Protein AF-A0A9W5PLD6-F1 (afdb_monomer_lite)

Radius of gyration: 13.77 Å; chains: 1; bounding box: 28×24×43 Å

Structure (mmCIF, N/CA/C/O backbone):
data_AF-A0A9W5PLD6-F1
#
_entry.id   AF-A0A9W5PLD6-F1
#
loop_
_atom_site.group_PDB
_atom_site.id
_atom_site.type_symbol
_atom_site.label_atom_id
_atom_site.label_alt_id
_atom_site.label_comp_id
_atom_site.label_asym_id
_atom_site.label_entity_id
_atom_site.label_seq_id
_atom_site.pdbx_PDB_ins_code
_atom_site.Cartn_x
_atom_site.Cartn_y
_atom_site.Cartn_z
_atom_site.occupancy
_atom_site.B_iso_or_equiv
_atom_site.auth_seq_id
_atom_site.auth_comp_id
_atom_site.auth_asym_id
_atom_site.auth_atom_id
_atom_site.pdbx_PDB_model_num
ATOM 1 N N . MET A 1 1 ? -10.903 10.991 12.248 1.00 63.22 1 MET A N 1
ATOM 2 C CA . MET A 1 1 ? -10.584 10.188 11.044 1.00 63.22 1 MET A CA 1
ATOM 3 C C . MET A 1 1 ? -9.296 9.447 11.324 1.00 63.22 1 MET A C 1
ATOM 5 O O . MET A 1 1 ? -8.349 10.099 11.749 1.00 63.22 1 MET A O 1
ATOM 9 N N . THR A 1 2 ? -9.261 8.132 11.116 1.00 86.00 2 THR A N 1
ATOM 10 C CA . THR A 1 2 ? -8.064 7.324 11.387 1.00 86.00 2 THR A CA 1
ATOM 11 C C . THR A 1 2 ? -7.229 7.161 10.116 1.00 86.00 2 THR A C 1
ATOM 13 O O . THR A 1 2 ? -7.747 7.250 8.996 1.00 86.00 2 THR A O 1
ATOM 16 N N . THR A 1 3 ? -5.923 6.956 10.284 1.00 88.25 3 THR A N 1
ATOM 17 C CA . THR A 1 3 ? -4.974 6.744 9.186 1.00 88.25 3 THR A CA 1
ATOM 18 C C . THR A 1 3 ? -4.125 5.510 9.436 1.00 88.25 3 THR A C 1
ATOM 20 O O . THR A 1 3 ? -3.736 5.270 10.575 1.00 88.25 3 THR A O 1
ATOM 23 N N . ALA A 1 4 ? -3.779 4.787 8.375 1.00 90.56 4 ALA A N 1
ATOM 24 C CA . ALA A 1 4 ? -2.803 3.706 8.415 1.00 90.56 4 ALA A CA 1
ATOM 25 C C . ALA A 1 4 ? -1.623 4.059 7.506 1.00 90.56 4 ALA A C 1
ATOM 27 O O . ALA A 1 4 ? -1.810 4.436 6.349 1.00 90.56 4 ALA A O 1
ATOM 28 N N . ASN A 1 5 ? -0.408 3.934 8.034 1.00 92.31 5 ASN A N 1
ATOM 29 C CA . ASN A 1 5 ? 0.815 4.068 7.253 1.00 92.31 5 ASN A CA 1
ATOM 30 C C . ASN A 1 5 ? 1.359 2.664 7.032 1.00 92.31 5 ASN A C 1
ATOM 32 O O . ASN A 1 5 ? 1.696 1.979 7.995 1.00 92.31 5 ASN A O 1
ATOM 36 N N . ILE A 1 6 ? 1.417 2.241 5.775 1.00 93.00 6 ILE A N 1
ATOM 37 C CA . ILE A 1 6 ? 1.946 0.935 5.399 1.00 93.00 6 ILE A CA 1
ATOM 38 C C . ILE A 1 6 ? 3.225 1.114 4.591 1.00 93.00 6 ILE A C 1
ATOM 40 O O . ILE A 1 6 ? 3.347 2.024 3.766 1.00 93.00 6 ILE A O 1
ATOM 44 N N . SER A 1 7 ? 4.179 0.229 4.835 1.00 93.00 7 SER A N 1
ATOM 45 C CA . SER A 1 7 ? 5.422 0.113 4.087 1.00 93.00 7 SER A CA 1
ATOM 46 C C . SER A 1 7 ? 5.670 -1.354 3.766 1.00 93.00 7 SER A C 1
ATOM 48 O O . SER A 1 7 ? 5.230 -2.249 4.488 1.00 93.00 7 SER A O 1
ATOM 50 N N . TRP A 1 8 ? 6.337 -1.604 2.647 1.00 91.38 8 TRP A N 1
ATOM 51 C CA . TRP A 1 8 ? 6.662 -2.952 2.193 1.00 91.38 8 TRP A CA 1
ATOM 52 C C . TRP A 1 8 ? 8.047 -2.980 1.561 1.00 91.38 8 TRP A C 1
ATOM 54 O O . TRP A 1 8 ? 8.614 -1.947 1.201 1.00 91.38 8 TRP A O 1
ATOM 64 N N . SER A 1 9 ? 8.602 -4.179 1.409 1.00 87.31 9 SER A N 1
ATOM 65 C CA . SER A 1 9 ? 9.859 -4.358 0.693 1.00 87.31 9 SER A CA 1
ATOM 66 C C . SER A 1 9 ? 9.635 -4.131 -0.808 1.00 87.31 9 SER A C 1
ATOM 68 O O . SER A 1 9 ? 8.787 -4.806 -1.401 1.00 87.31 9 SER A O 1
ATOM 70 N N . PRO A 1 10 ? 10.357 -3.192 -1.448 1.00 79.94 10 PRO A N 1
ATOM 71 C CA . PRO A 1 10 ? 10.255 -2.995 -2.885 1.00 79.94 10 PRO A CA 1
ATOM 72 C C . PRO A 1 10 ? 10.734 -4.247 -3.620 1.00 79.94 10 PRO A C 1
ATOM 74 O O . PRO A 1 10 ? 11.726 -4.868 -3.241 1.00 79.94 10 PRO A O 1
ATOM 77 N N . VAL A 1 11 ? 10.046 -4.593 -4.702 1.00 81.19 11 VAL A N 1
ATOM 78 C CA . VAL A 1 11 ? 10.482 -5.661 -5.605 1.00 81.19 11 VAL A CA 1
ATOM 79 C C . VAL A 1 11 ? 11.437 -5.093 -6.650 1.00 81.19 11 VAL A C 1
ATOM 81 O O . VAL A 1 11 ? 11.252 -3.976 -7.138 1.00 81.19 11 VAL A O 1
ATOM 84 N N . VAL A 1 12 ? 12.467 -5.861 -6.999 1.00 74.56 12 VAL A N 1
ATOM 85 C CA . VAL A 1 12 ? 13.419 -5.475 -8.044 1.00 74.56 12 VAL A CA 1
ATOM 86 C C . VAL A 1 12 ? 12.818 -5.843 -9.394 1.00 74.56 12 VAL A C 1
ATOM 88 O O . VAL A 1 12 ? 12.578 -7.014 -9.674 1.00 74.56 12 VAL A O 1
ATOM 91 N N . TYR A 1 13 ? 12.570 -4.835 -10.222 1.00 76.81 13 TYR A N 1
ATOM 92 C CA . TYR A 1 13 ? 12.179 -5.018 -11.615 1.00 76.81 13 TYR A CA 1
ATOM 93 C C . TYR A 1 13 ? 13.305 -4.577 -12.529 1.00 76.81 13 TYR A C 1
ATOM 95 O O . TYR A 1 13 ? 13.782 -3.444 -12.418 1.00 76.81 13 TYR A O 1
ATOM 103 N N . ASP A 1 14 ? 13.671 -5.443 -13.470 1.00 71.69 14 ASP A N 1
ATOM 104 C CA . ASP A 1 14 ? 14.544 -5.056 -14.569 1.00 71.69 14 ASP A CA 1
ATOM 105 C C . ASP A 1 14 ? 13.806 -4.029 -15.449 1.00 71.69 14 ASP A C 1
ATOM 107 O O . ASP A 1 14 ? 12.683 -4.264 -15.904 1.00 71.69 14 ASP A O 1
ATOM 111 N N . GLY A 1 15 ? 14.373 -2.827 -15.576 1.00 76.94 15 GLY A N 1
ATOM 112 C CA . GLY A 1 15 ? 13.712 -1.651 -16.168 1.00 76.94 15 GLY A CA 1
ATOM 113 C C . GLY A 1 15 ? 12.981 -0.719 -15.182 1.00 76.94 15 GLY A C 1
ATOM 114 O O . GLY A 1 15 ? 12.523 0.358 -15.575 1.00 76.94 15 GLY A O 1
ATOM 115 N N . GLY A 1 16 ? 12.925 -1.073 -13.896 1.00 86.31 16 GLY A N 1
ATOM 116 C CA . GLY A 1 16 ? 12.415 -0.224 -12.818 1.00 86.31 16 GLY A CA 1
ATOM 117 C C . GLY A 1 16 ? 10.890 -0.198 -12.654 1.00 86.31 16 GLY A C 1
ATOM 118 O O . GLY A 1 16 ? 10.111 -0.590 -13.526 1.00 86.31 16 GLY A O 1
ATOM 119 N N . ILE A 1 17 ? 10.463 0.305 -11.496 1.00 90.19 17 ILE A N 1
ATOM 120 C CA . ILE A 1 17 ? 9.056 0.419 -11.096 1.00 90.19 17 ILE A CA 1
ATOM 121 C C . ILE A 1 17 ? 8.455 1.713 -11.655 1.00 90.19 17 ILE A C 1
ATOM 123 O O . ILE A 1 17 ? 9.078 2.776 -11.593 1.00 90.19 17 ILE A O 1
ATOM 127 N N . LYS A 1 18 ? 7.236 1.625 -12.187 1.00 92.25 18 LYS A N 1
ATOM 128 C CA . LYS A 1 18 ? 6.384 2.776 -12.505 1.00 92.25 18 LYS A CA 1
ATOM 129 C C . LYS A 1 18 ? 5.572 3.193 -11.280 1.00 92.25 18 LYS A C 1
ATOM 131 O O . LYS A 1 18 ? 5.592 4.360 -10.908 1.00 92.25 18 LYS A O 1
ATOM 136 N N . GLU A 1 19 ? 4.864 2.243 -10.676 1.00 94.56 19 GLU A N 1
ATOM 137 C CA . GLU A 1 19 ? 4.019 2.459 -9.500 1.00 94.56 19 GLU A CA 1
ATOM 138 C C . GLU A 1 19 ? 3.744 1.145 -8.757 1.00 94.56 19 GLU A C 1
ATOM 140 O O . GLU A 1 19 ? 3.927 0.051 -9.292 1.00 94.56 19 GLU A O 1
ATOM 145 N N . TYR A 1 20 ? 3.244 1.264 -7.536 1.00 95.25 20 TYR A N 1
ATOM 146 C CA . TYR A 1 20 ? 2.643 0.199 -6.753 1.00 95.25 20 TYR A CA 1
ATOM 147 C C . TYR A 1 20 ? 1.140 0.430 -6.672 1.00 95.25 20 TYR A C 1
ATOM 149 O O . TYR A 1 20 ? 0.697 1.508 -6.279 1.00 95.25 20 TYR A O 1
ATOM 157 N N . GLN A 1 21 ? 0.349 -0.579 -7.014 1.00 96.19 21 GLN A N 1
ATOM 158 C CA . GLN A 1 21 ? -1.095 -0.569 -6.798 1.00 96.19 21 GLN A CA 1
ATOM 159 C C . GLN A 1 21 ? -1.389 -1.141 -5.413 1.00 96.19 21 GLN A C 1
ATOM 161 O O . GLN A 1 21 ? -0.953 -2.250 -5.104 1.00 96.19 21 GLN A O 1
ATOM 166 N N . VAL A 1 22 ? -2.117 -0.380 -4.595 1.00 96.88 22 VAL A N 1
ATOM 167 C CA . VAL A 1 22 ? -2.425 -0.718 -3.202 1.00 96.88 22 VAL A CA 1
ATOM 168 C C . VAL A 1 22 ? -3.866 -1.188 -3.098 1.00 96.88 22 VAL A C 1
ATOM 170 O O . VAL A 1 22 ? -4.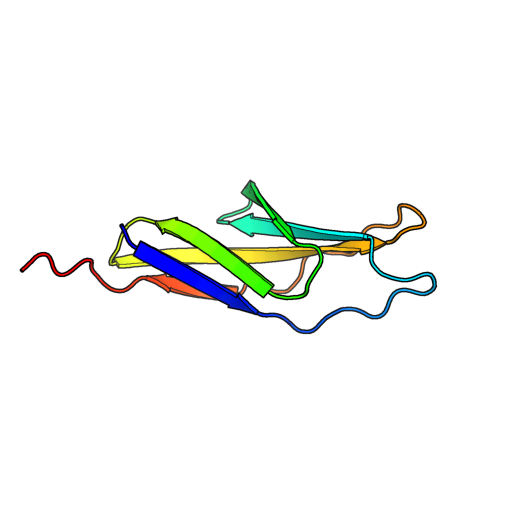793 -0.508 -3.544 1.00 96.88 22 VAL A O 1
ATOM 173 N N . PHE A 1 23 ? -4.053 -2.346 -2.478 1.00 96.69 23 PHE A N 1
ATOM 174 C CA . PHE A 1 23 ? -5.336 -2.999 -2.286 1.00 96.69 23 PHE A CA 1
ATOM 175 C C . PHE A 1 23 ? -5.650 -3.069 -0.799 1.00 96.69 23 PHE A C 1
ATOM 177 O O . PHE A 1 23 ? -4.822 -3.536 -0.026 1.00 96.69 23 PHE A O 1
ATOM 184 N N . ARG A 1 24 ? -6.857 -2.649 -0.417 1.00 96.50 24 ARG A N 1
ATOM 185 C CA . ARG A 1 24 ? -7.422 -2.810 0.923 1.00 96.50 24 ARG A CA 1
ATOM 186 C C . ARG A 1 24 ? -8.621 -3.740 0.837 1.00 96.50 24 ARG A C 1
ATOM 188 O O . ARG A 1 24 ? -9.557 -3.464 0.086 1.00 96.50 24 ARG A O 1
ATOM 195 N N . ASN A 1 25 ? -8.601 -4.831 1.595 1.00 94.88 25 ASN A N 1
ATOM 196 C CA . ASN A 1 25 ? -9.644 -5.861 1.607 1.00 94.88 25 ASN A CA 1
ATOM 197 C C . ASN A 1 25 ? -9.988 -6.351 0.184 1.00 94.88 25 ASN A C 1
ATOM 199 O O . ASN A 1 25 ? -11.152 -6.474 -0.185 1.00 94.88 25 ASN A O 1
ATOM 203 N N . GLY A 1 26 ? -8.960 -6.543 -0.651 1.00 93.62 26 GLY A N 1
ATOM 204 C CA . GLY A 1 26 ? -9.093 -6.993 -2.041 1.00 93.62 26 GLY A CA 1
ATOM 205 C C . GLY A 1 26 ? -9.486 -5.915 -3.063 1.00 93.62 26 GLY A C 1
ATOM 206 O O . GLY A 1 26 ? -9.416 -6.175 -4.262 1.00 93.62 26 GLY A O 1
ATOM 207 N N . LYS A 1 27 ? -9.843 -4.694 -2.640 1.00 95.56 27 LYS A N 1
ATOM 208 C CA . LYS A 1 27 ? -10.183 -3.584 -3.546 1.00 95.56 27 LYS A CA 1
ATOM 209 C C . LYS A 1 27 ? -9.017 -2.611 -3.680 1.00 95.56 27 LYS A C 1
ATOM 211 O O . LYS A 1 27 ? -8.453 -2.192 -2.675 1.00 95.56 27 LYS A O 1
ATOM 216 N N . GLN A 1 28 ? -8.687 -2.196 -4.903 1.00 96.06 28 GLN A N 1
ATOM 217 C CA . GLN A 1 28 ? -7.692 -1.145 -5.109 1.00 96.06 28 GLN A CA 1
ATOM 218 C C . GLN A 1 28 ? -8.182 0.170 -4.488 1.00 96.06 28 GLN A C 1
ATOM 220 O O . GLN A 1 28 ? -9.275 0.641 -4.803 1.00 96.06 28 GLN A O 1
ATOM 225 N N . VAL A 1 29 ? -7.370 0.744 -3.603 1.00 96.69 29 VAL A N 1
ATOM 226 C CA . VAL A 1 29 ? -7.660 2.014 -2.916 1.00 96.69 29 VAL A CA 1
ATOM 227 C C . VAL A 1 29 ? -6.780 3.160 -3.392 1.00 96.69 29 VAL A C 1
ATOM 229 O O . VAL A 1 29 ? -7.148 4.313 -3.204 1.00 96.69 29 VAL A O 1
ATOM 232 N N . GLY A 1 30 ? -5.655 2.862 -4.045 1.00 95.94 30 GLY A N 1
ATOM 233 C CA . GLY A 1 30 ? -4.768 3.888 -4.571 1.00 95.94 30 GLY A CA 1
ATOM 234 C C . GLY A 1 30 ? -3.544 3.325 -5.277 1.00 95.94 30 GLY A C 1
ATOM 235 O O . GLY A 1 30 ? -3.395 2.110 -5.449 1.00 95.94 30 GLY A O 1
ATOM 236 N N . THR A 1 31 ? -2.671 4.238 -5.688 1.00 96.06 31 THR A N 1
ATOM 237 C CA . THR A 1 31 ? -1.338 3.936 -6.209 1.00 96.06 31 THR A CA 1
ATOM 238 C C . THR A 1 31 ? -0.282 4.736 -5.457 1.00 96.06 31 THR A C 1
ATOM 240 O O . THR A 1 31 ? -0.572 5.793 -4.897 1.00 96.06 31 THR A O 1
ATOM 243 N N . SER A 1 32 ? 0.944 4.219 -5.422 1.00 95.00 32 SER A N 1
ATOM 244 C CA . SER A 1 32 ? 2.098 4.915 -4.855 1.00 95.00 32 SER A CA 1
ATOM 245 C C . SER A 1 32 ? 3.333 4.725 -5.732 1.00 95.00 32 SER A C 1
ATOM 247 O O . SER A 1 32 ? 3.598 3.601 -6.156 1.00 95.00 32 SER A O 1
ATOM 249 N N . PRO A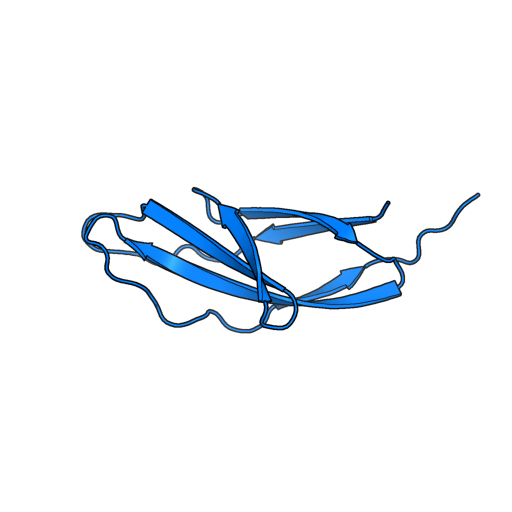 1 33 ? 4.123 5.773 -6.016 1.00 91.88 33 PRO A N 1
ATOM 250 C CA . PRO A 1 33 ? 5.389 5.625 -6.732 1.00 91.88 33 PRO A CA 1
ATOM 251 C C . PRO A 1 33 ? 6.492 5.004 -5.856 1.00 91.88 33 PRO A C 1
ATOM 253 O O . PRO A 1 33 ? 7.495 4.520 -6.377 1.00 91.88 33 PRO A O 1
ATOM 256 N N . THR A 1 34 ? 6.320 5.010 -4.531 1.00 91.75 34 THR A N 1
ATOM 257 C CA . THR A 1 34 ? 7.279 4.491 -3.547 1.00 91.75 34 THR A CA 1
ATOM 258 C C . THR A 1 34 ? 6.708 3.289 -2.801 1.00 91.75 34 THR A C 1
ATOM 260 O O . THR A 1 34 ? 5.507 3.028 -2.839 1.00 91.75 34 THR A O 1
ATOM 263 N N . ALA A 1 35 ? 7.562 2.552 -2.085 1.00 92.62 35 ALA A N 1
ATOM 264 C CA . ALA A 1 35 ? 7.164 1.378 -1.299 1.00 92.62 35 ALA A CA 1
ATOM 265 C C . ALA A 1 35 ? 6.478 1.734 0.042 1.00 92.62 35 ALA A C 1
ATOM 267 O O . ALA A 1 35 ? 6.694 1.097 1.073 1.00 92.62 35 ALA A O 1
ATOM 268 N N . THR A 1 36 ? 5.699 2.813 0.034 1.00 93.81 36 THR A N 1
ATOM 269 C CA . THR A 1 36 ? 4.981 3.364 1.182 1.00 93.81 36 THR A CA 1
ATOM 270 C C . THR A 1 36 ? 3.633 3.904 0.728 1.00 93.81 36 THR A C 1
ATOM 272 O O . THR A 1 36 ? 3.507 4.432 -0.378 1.00 93.81 36 THR A O 1
ATOM 275 N N . TYR A 1 37 ? 2.614 3.797 1.575 1.00 95.62 37 TYR A N 1
ATOM 276 C CA . TYR A 1 37 ? 1.298 4.368 1.308 1.00 95.62 37 TYR A CA 1
ATOM 277 C C . TYR A 1 37 ? 0.623 4.801 2.606 1.00 95.62 37 TYR A C 1
ATOM 279 O O . TYR A 1 37 ? 0.673 4.095 3.615 1.00 95.62 37 TYR A O 1
ATOM 287 N N . LYS A 1 38 ? -0.011 5.974 2.568 1.00 95.12 38 LYS A N 1
ATOM 288 C CA . LYS A 1 38 ? -0.810 6.508 3.668 1.00 95.12 38 LYS A CA 1
ATOM 289 C C . LYS A 1 38 ? -2.281 6.388 3.300 1.00 95.12 38 LYS A C 1
ATOM 291 O O . LYS A 1 38 ? -2.775 7.153 2.476 1.00 95.12 38 LYS A O 1
ATOM 296 N N . ASP A 1 39 ? -2.970 5.450 3.935 1.00 94.44 39 ASP A N 1
ATOM 297 C CA . ASP A 1 39 ? -4.415 5.319 3.814 1.00 94.44 39 ASP A CA 1
ATOM 298 C C . ASP A 1 39 ? -5.116 6.204 4.854 1.00 94.44 39 ASP A C 1
ATOM 300 O O . ASP A 1 39 ? -4.699 6.282 6.014 1.00 94.44 39 ASP A O 1
ATOM 304 N N . THR A 1 40 ? -6.167 6.905 4.437 1.00 92.44 40 THR A N 1
ATOM 305 C CA . THR A 1 40 ? -6.894 7.881 5.261 1.00 92.44 40 THR A CA 1
ATOM 306 C C . THR A 1 40 ? -8.400 7.653 5.174 1.00 92.44 40 THR A C 1
ATOM 308 O O . THR A 1 40 ? -8.888 6.954 4.288 1.00 92.44 40 THR A O 1
ATOM 311 N N . GLY A 1 41 ? -9.156 8.229 6.112 1.00 89.88 41 GLY A N 1
ATOM 312 C CA . GLY A 1 41 ? -10.604 8.012 6.178 1.00 89.88 41 GLY A CA 1
ATOM 313 C C . GLY A 1 41 ? -10.972 6.601 6.644 1.00 89.88 41 GLY A C 1
ATOM 314 O O . GLY A 1 41 ? -12.026 6.089 6.276 1.00 89.88 41 GLY A O 1
ATOM 315 N N . LEU A 1 42 ? -10.097 5.967 7.431 1.00 91.81 42 LEU A N 1
ATOM 316 C CA . LEU A 1 42 ? -10.354 4.655 8.011 1.00 91.81 42 LEU A CA 1
ATOM 317 C C . LEU A 1 42 ? -11.263 4.765 9.234 1.00 91.81 42 LEU A C 1
ATOM 319 O O . LEU A 1 42 ? -11.215 5.750 9.982 1.00 91.81 42 LEU A O 1
ATOM 323 N N . THR A 1 43 ? -12.042 3.710 9.445 1.00 90.69 43 THR A N 1
ATOM 324 C CA . THR A 1 43 ? -12.771 3.465 10.686 1.00 90.69 43 THR A CA 1
ATOM 325 C C . THR A 1 43 ? -11.779 2.966 11.735 1.00 90.69 43 THR A C 1
ATOM 327 O O . THR A 1 43 ? -10.876 2.188 11.420 1.00 90.69 43 THR A O 1
ATOM 330 N N . GLY A 1 44 ? -11.895 3.457 12.970 1.00 90.69 44 GLY A N 1
ATOM 331 C CA . GLY A 1 44 ? -11.114 2.943 14.097 1.00 90.69 44 GLY A CA 1
ATOM 332 C C . GLY A 1 44 ? -11.581 1.549 14.514 1.00 90.69 44 GLY A C 1
ATOM 333 O O . GLY A 1 44 ? -12.687 1.145 14.160 1.00 90.69 44 GLY A O 1
ATOM 334 N N . ASP A 1 45 ? -10.739 0.829 15.249 1.00 88.75 45 ASP A N 1
ATOM 335 C CA . ASP A 1 45 ? -11.011 -0.538 15.716 1.00 88.75 45 ASP A CA 1
ATOM 336 C C . ASP A 1 45 ? -11.488 -1.478 14.593 1.00 88.75 45 ASP A C 1
ATOM 338 O O . ASP A 1 45 ? -12.441 -2.242 14.717 1.00 88.75 45 ASP A O 1
ATOM 342 N N . THR A 1 46 ? -10.864 -1.355 13.419 1.00 92.00 46 THR A N 1
ATOM 343 C CA . THR A 1 46 ? -11.205 -2.151 12.240 1.00 92.00 46 THR A CA 1
ATOM 344 C C . THR A 1 46 ? -9.954 -2.830 11.708 1.00 92.00 46 THR A C 1
ATOM 346 O O . THR A 1 46 ? -8.920 -2.194 11.492 1.00 92.00 46 THR A O 1
ATOM 349 N N . LEU A 1 47 ? -10.051 -4.140 11.475 1.00 92.94 47 LEU A N 1
ATOM 350 C CA . LEU A 1 47 ? -8.990 -4.903 10.832 1.00 92.94 47 LEU A CA 1
ATOM 351 C C . LEU A 1 47 ? -9.036 -4.683 9.318 1.00 92.94 47 LEU A C 1
ATOM 353 O O . LEU A 1 47 ? -10.035 -4.974 8.657 1.00 92.94 47 LEU A O 1
ATOM 357 N N . TYR A 1 48 ? -7.931 -4.198 8.765 1.00 95.00 48 TYR A N 1
ATOM 358 C CA . TYR A 1 48 ? -7.747 -4.023 7.333 1.00 95.00 48 TYR A CA 1
ATOM 359 C C . TYR A 1 48 ? -6.647 -4.948 6.820 1.00 95.00 48 TYR A C 1
ATOM 361 O O . TYR A 1 48 ? -5.580 -5.064 7.419 1.00 95.00 48 TYR A O 1
ATOM 369 N N . SER A 1 49 ? -6.902 -5.585 5.680 1.00 96.00 49 SER A N 1
ATOM 370 C CA . SER A 1 49 ? -5.921 -6.379 4.946 1.00 96.00 49 SER A CA 1
ATOM 371 C C . SER A 1 49 ? -5.383 -5.564 3.778 1.00 96.00 49 SER A C 1
ATOM 373 O O . SER A 1 49 ? -6.151 -5.155 2.903 1.00 96.00 49 SER A O 1
ATOM 375 N N . TYR A 1 50 ? -4.075 -5.327 3.763 1.00 96.06 50 TYR A N 1
ATOM 376 C CA . TYR A 1 50 ? -3.389 -4.605 2.703 1.00 96.06 50 TYR A CA 1
ATOM 377 C C . TYR A 1 50 ? -2.538 -5.542 1.863 1.00 96.06 50 TYR A C 1
ATOM 379 O O . TYR A 1 50 ? -1.783 -6.355 2.383 1.00 96.06 50 TYR A O 1
ATOM 387 N N . GLN A 1 51 ? -2.631 -5.393 0.549 1.00 96.00 51 GLN A N 1
ATOM 388 C CA . GLN A 1 51 ? -1.771 -6.079 -0.407 1.00 96.00 51 GLN A CA 1
ATOM 389 C C . GLN A 1 51 ? -1.303 -5.073 -1.445 1.00 96.00 51 GLN A C 1
ATOM 391 O O . GLN A 1 51 ? -2.011 -4.116 -1.765 1.00 96.00 51 GLN A O 1
ATOM 396 N N . VAL A 1 52 ? -0.129 -5.306 -2.010 1.00 95.75 52 VAL A N 1
ATOM 397 C CA . VAL A 1 52 ? 0.424 -4.445 -3.052 1.00 95.75 52 VAL A CA 1
ATOM 398 C C . VAL A 1 52 ? 0.892 -5.271 -4.232 1.00 95.75 52 VAL A C 1
ATOM 400 O O . VAL A 1 52 ? 1.314 -6.411 -4.074 1.00 95.75 52 VAL A O 1
ATOM 403 N N . LYS A 1 53 ? 0.845 -4.695 -5.428 1.00 93.69 53 LYS A N 1
ATOM 404 C CA . LYS A 1 53 ? 1.569 -5.236 -6.581 1.00 93.69 53 LYS A CA 1
ATOM 405 C C . LYS A 1 53 ? 2.321 -4.121 -7.283 1.00 93.69 53 LYS A C 1
ATOM 407 O O . LYS A 1 53 ? 1.847 -2.987 -7.348 1.00 93.69 53 LYS A O 1
ATOM 412 N N . ALA A 1 54 ? 3.488 -4.453 -7.799 1.00 94.19 54 ALA A N 1
ATOM 413 C CA . ALA A 1 54 ? 4.312 -3.554 -8.578 1.00 94.19 54 ALA A CA 1
ATOM 414 C C . ALA A 1 54 ? 3.891 -3.569 -10.045 1.00 94.19 54 ALA A C 1
ATOM 416 O O . ALA A 1 54 ? 3.598 -4.623 -10.607 1.00 94.19 54 ALA A O 1
ATOM 417 N N . VAL A 1 55 ? 3.925 -2.396 -10.662 1.00 93.06 55 VAL A N 1
ATOM 418 C CA . VAL A 1 55 ? 3.787 -2.201 -12.101 1.00 93.06 55 VAL A CA 1
ATOM 419 C C . VAL A 1 55 ? 5.114 -1.646 -12.604 1.00 93.06 55 VAL A C 1
ATOM 421 O O . VAL A 1 55 ? 5.533 -0.562 -12.198 1.00 93.06 55 VAL A O 1
ATOM 424 N N . GLY A 1 56 ? 5.801 -2.397 -13.458 1.00 91.69 56 GLY A N 1
ATOM 425 C CA . GLY A 1 56 ? 7.052 -1.994 -14.093 1.00 91.69 56 GLY A CA 1
ATOM 426 C C . GLY A 1 56 ? 6.839 -0.955 -15.196 1.00 91.69 56 GLY A C 1
ATOM 427 O O . GLY A 1 56 ? 5.749 -0.823 -15.758 1.00 91.69 56 GLY A O 1
ATOM 428 N N . LYS A 1 57 ? 7.897 -0.218 -15.554 1.00 89.50 57 LYS A N 1
ATOM 429 C CA . LYS A 1 57 ? 7.854 0.747 -16.676 1.00 89.50 57 LYS A CA 1
ATOM 430 C C . LYS A 1 57 ? 7.614 0.087 -18.037 1.00 89.50 57 LYS A C 1
ATOM 432 O O . LYS A 1 57 ? 7.073 0.722 -18.934 1.00 89.50 57 LYS A O 1
ATOM 437 N N . ASN A 1 58 ? 7.974 -1.187 -18.162 1.00 89.31 58 ASN A N 1
ATOM 438 C CA . ASN A 1 58 ? 7.712 -2.03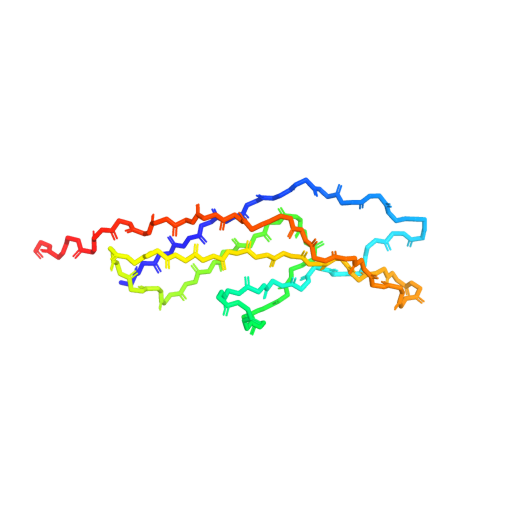6 -19.326 1.00 89.31 58 ASN A CA 1
ATOM 439 C C . ASN A 1 58 ? 6.268 -2.580 -19.386 1.00 89.31 58 ASN A C 1
ATOM 441 O O . ASN A 1 58 ? 5.941 -3.316 -20.311 1.00 89.31 58 ASN A O 1
ATOM 445 N N . GLY A 1 59 ? 5.409 -2.242 -18.416 1.00 85.94 59 GLY A N 1
ATOM 446 C CA . GLY A 1 59 ? 4.021 -2.704 -18.347 1.00 85.94 59 GLY A CA 1
ATOM 447 C C . GLY A 1 59 ? 3.828 -4.071 -17.683 1.00 85.94 59 GLY A C 1
ATOM 448 O O . GLY A 1 59 ? 2.687 -4.507 -17.544 1.00 85.94 59 GLY A O 1
ATOM 449 N N . LEU A 1 60 ? 4.900 -4.736 -17.235 1.00 89.62 60 LEU A N 1
ATOM 450 C CA . LEU A 1 60 ? 4.791 -5.980 -16.472 1.00 89.62 60 LEU A CA 1
ATOM 451 C C . LEU A 1 60 ? 4.247 -5.711 -15.067 1.00 89.62 60 LEU A C 1
ATOM 453 O O . LEU A 1 60 ? 4.576 -4.704 -14.441 1.00 89.62 60 LEU A O 1
ATOM 457 N N . VAL A 1 61 ? 3.424 -6.627 -14.562 1.00 90.88 61 VAL A N 1
ATOM 458 C CA . VAL A 1 61 ? 2.777 -6.514 -13.250 1.00 90.88 61 VAL A CA 1
ATOM 459 C C . VAL A 1 61 ? 3.169 -7.707 -12.384 1.00 90.88 61 VAL A C 1
ATOM 461 O O . VAL A 1 61 ? 3.144 -8.841 -12.860 1.00 90.88 61 VAL A O 1
ATOM 464 N N . SER A 1 62 ? 3.515 -7.465 -11.116 1.00 90.56 62 SER A N 1
ATOM 465 C CA . SER A 1 62 ? 3.856 -8.540 -10.175 1.00 90.56 62 SER A CA 1
ATOM 466 C C . SER A 1 62 ? 2.621 -9.292 -9.696 1.00 90.56 62 SER A C 1
ATOM 468 O O . SER A 1 62 ? 1.492 -8.799 -9.768 1.00 90.56 62 SER A O 1
ATOM 470 N N . LEU A 1 63 ? 2.861 -10.451 -9.083 1.00 90.69 63 LEU A N 1
ATOM 471 C CA . LEU A 1 63 ? 1.905 -11.025 -8.141 1.00 90.69 63 LEU A CA 1
ATOM 472 C C . LEU A 1 63 ? 1.653 -10.051 -6.976 1.00 90.69 63 LEU A C 1
ATOM 474 O O . LEU A 1 63 ? 2.465 -9.159 -6.702 1.00 90.69 63 LEU A O 1
ATOM 478 N N . LEU A 1 64 ? 0.511 -10.221 -6.312 1.00 90.81 64 LEU A N 1
ATOM 479 C CA . LEU A 1 64 ? 0.219 -9.518 -5.067 1.00 90.81 64 LEU A CA 1
ATOM 480 C C . LEU A 1 64 ? 1.200 -9.961 -3.977 1.00 90.81 64 LEU A C 1
ATOM 482 O O . LEU A 1 64 ? 1.600 -11.123 -3.927 1.00 90.81 64 LEU A O 1
ATOM 486 N N . SER A 1 65 ? 1.567 -9.023 -3.110 1.00 92.31 65 SER A N 1
ATOM 487 C CA . SER A 1 65 ? 2.311 -9.305 -1.889 1.00 92.31 65 SER A CA 1
ATOM 488 C C . SER A 1 65 ? 1.505 -10.194 -0.947 1.00 92.31 65 SER A C 1
ATOM 490 O O . SER A 1 65 ? 0.281 -10.311 -1.064 1.00 92.31 65 SER A O 1
ATOM 492 N N . GLU A 1 66 ? 2.185 -10.724 0.067 1.00 90.56 66 GLU A N 1
ATOM 493 C CA . GLU A 1 66 ? 1.502 -11.233 1.250 1.00 90.56 66 GLU A CA 1
ATOM 494 C C . GLU A 1 66 ? 0.611 -10.147 1.867 1.00 90.56 66 GLU A C 1
ATOM 496 O O . GLU A 1 66 ? 0.879 -8.942 1.756 1.00 90.56 66 GLU A O 1
ATOM 501 N N . ALA A 1 67 ? -0.483 -10.591 2.482 1.00 92.00 67 ALA A N 1
ATOM 502 C CA . ALA A 1 67 ? -1.448 -9.711 3.109 1.00 92.00 67 ALA A CA 1
ATOM 503 C C . ALA A 1 67 ? -0.890 -9.160 4.425 1.00 92.00 67 ALA A C 1
ATOM 505 O O . ALA A 1 67 ? -0.730 -9.892 5.401 1.00 92.00 67 ALA A O 1
ATOM 506 N N . LEU A 1 68 ? -0.660 -7.851 4.469 1.00 91.94 68 LEU A N 1
ATOM 507 C CA . LEU A 1 68 ? -0.332 -7.137 5.692 1.00 91.94 68 LEU A CA 1
ATOM 508 C C . LEU A 1 68 ? -1.623 -6.795 6.436 1.00 91.94 68 LEU A C 1
ATOM 510 O O . LEU A 1 68 ? -2.450 -6.024 5.948 1.00 91.94 68 LEU A O 1
ATOM 514 N N . GLN A 1 69 ? -1.794 -7.359 7.626 1.00 93.62 69 GLN A N 1
ATOM 515 C CA . GLN A 1 69 ? -2.918 -7.024 8.491 1.00 93.62 69 GLN A CA 1
ATOM 516 C C . GLN A 1 69 ? -2.577 -5.812 9.354 1.00 93.62 69 GLN A C 1
ATOM 518 O O . GLN A 1 69 ? -1.568 -5.802 10.056 1.00 93.62 69 GLN A O 1
ATOM 523 N N . VAL A 1 70 ? -3.430 -4.792 9.304 1.00 91.25 70 VAL A N 1
ATOM 524 C CA . VAL A 1 70 ? -3.309 -3.585 10.123 1.00 91.25 70 VAL A CA 1
ATOM 525 C C . VAL A 1 70 ? -4.631 -3.362 10.835 1.00 91.25 70 VAL A C 1
ATOM 527 O O . VAL A 1 70 ? -5.657 -3.132 10.193 1.00 91.25 70 VAL A O 1
ATOM 530 N N . GLN A 1 71 ? -4.600 -3.420 12.162 1.00 90.44 71 GLN A N 1
ATOM 531 C CA . GLN A 1 71 ? -5.719 -3.003 12.994 1.00 90.44 71 GLN A CA 1
ATOM 532 C C . GLN A 1 71 ? -5.560 -1.519 13.305 1.00 90.44 71 GLN A C 1
ATOM 534 O O . GLN A 1 71 ? -4.528 -1.088 13.819 1.00 90.44 71 GLN A O 1
ATOM 539 N N . THR A 1 72 ? -6.562 -0.722 12.948 1.00 88.62 72 TH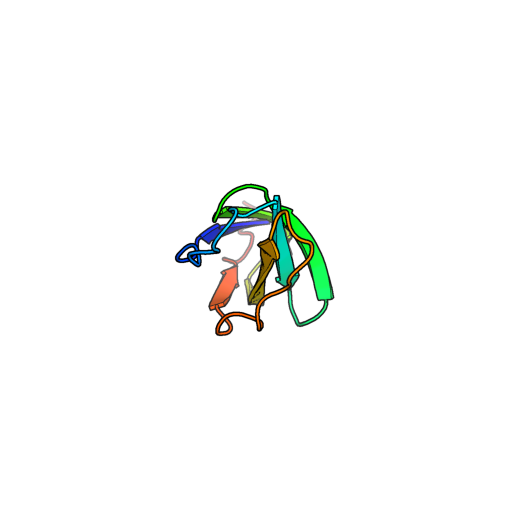R A N 1
ATOM 540 C CA . THR A 1 72 ? -6.605 0.682 13.355 1.00 88.62 72 THR A CA 1
ATOM 541 C C . THR A 1 72 ? -6.962 0.780 14.829 1.00 88.62 72 THR A C 1
ATOM 543 O O . THR A 1 72 ? -7.847 0.074 15.307 1.00 88.62 72 THR A O 1
ATOM 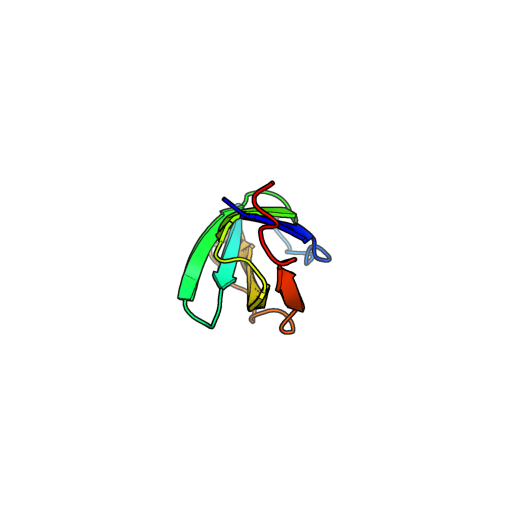546 N N . GLU A 1 73 ? -6.317 1.691 15.553 1.00 82.44 73 GLU A N 1
ATOM 547 C CA . GLU A 1 73 ? -6.736 1.995 16.920 1.00 82.44 73 GLU A CA 1
ATOM 548 C C . GLU A 1 73 ? -8.153 2.578 16.917 1.00 82.44 73 GLU A C 1
ATOM 550 O O . GLU A 1 73 ? -8.584 3.234 15.955 1.00 82.44 73 GLU A O 1
ATOM 555 N N . ALA A 1 74 ? -8.899 2.317 17.991 1.00 73.69 74 ALA A N 1
ATOM 556 C CA . ALA A 1 74 ? -10.182 2.963 18.205 1.00 73.69 74 ALA A CA 1
ATOM 557 C C . ALA A 1 74 ? -9.979 4.482 18.148 1.00 73.69 74 ALA A C 1
ATOM 559 O O . ALA A 1 74 ? -9.064 5.023 18.767 1.00 73.69 74 ALA A O 1
ATOM 560 N N . SER A 1 75 ? -10.832 5.185 17.402 1.00 62.16 75 SER A N 1
ATOM 561 C CA . SER A 1 75 ? -10.850 6.645 17.452 1.00 62.16 75 SER A CA 1
ATOM 562 C C . SER A 1 75 ? -11.393 7.036 18.823 1.00 62.16 75 SER A C 1
ATOM 564 O O . SER A 1 7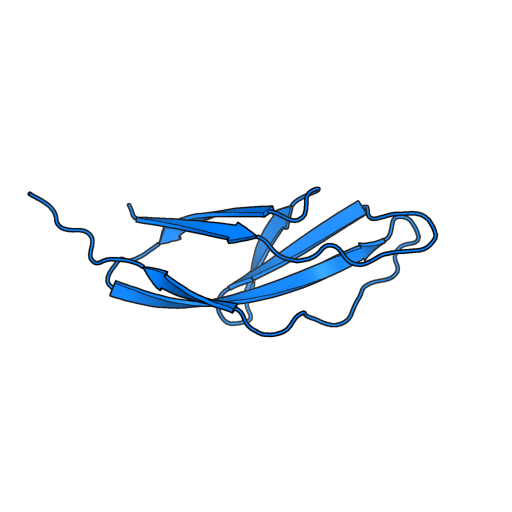5 ? -12.602 7.185 18.977 1.00 62.16 75 SER A O 1
ATOM 566 N N . THR A 1 76 ? -10.527 7.173 19.825 1.00 53.19 76 THR A N 1
ATOM 567 C CA . THR A 1 76 ? -10.906 7.729 21.123 1.00 53.19 76 THR A CA 1
ATOM 568 C C . THR A 1 76 ? -11.204 9.209 20.914 1.00 53.19 76 THR A C 1
ATOM 570 O O . THR A 1 76 ? -10.311 10.053 20.965 1.00 53.19 76 THR A O 1
ATOM 573 N N . GLY A 1 77 ? -12.459 9.521 20.589 1.00 55.28 77 GLY A N 1
ATOM 574 C CA . GLY A 1 77 ? -12.980 10.871 20.741 1.00 55.28 77 GLY A CA 1
ATOM 575 C C . GLY A 1 77 ? -12.933 11.206 22.225 1.00 55.28 77 GLY A C 1
ATOM 576 O O . GLY A 1 77 ? -13.585 10.526 23.014 1.00 55.28 77 GLY A O 1
ATOM 577 N N . SER A 1 78 ? -12.091 12.170 22.595 1.00 41.94 78 SER A N 1
ATOM 578 C CA . SER A 1 78 ? -12.201 12.851 23.889 1.00 41.94 78 SER A CA 1
ATOM 579 C C . SER A 1 78 ? -13.306 13.892 23.825 1.00 41.94 78 SER A C 1
ATOM 581 O O . SER A 1 78 ? -13.450 14.507 22.742 1.00 41.94 78 SER A O 1
#

Organism: NCBI:txid1053233

InterPro domains:
  IPR003961 Fibronectin type III [PF00041] (2-68)
  IPR003961 Fibronectin type III [PS50853] (1-75)
  IPR003961 Fibronectin type III [cd00063] (2-72)
  IPR013783 Immunoglobulin-like fold [G3DSA:2.60.40.10] (1-73)
  IPR036116 Fibronectin type III superfamily [SSF49265] (2-72)

Sequence (78 aa):
MTTANISWSPVVYDGGIKEYQVFRNGKQVGTSPTATYKDTGLTGDTLYSYQVKAVGKNGLVSLLSEALQVQTEASTGS

Foldseek 3Di:
DFKDKDFDDDDDDDQDFPWKFKDKPNHTPDIGSHRIDMGDPDAAQDKIWMWIWTQHPVRDIGDIDPTDIDHHHHPPDD

pLDDT: mean 88.56, std 10.47, range [41.94, 96.88]

Secondary structure (DSSP, 8-state):
-EEEEEE-PPPP-TT-EEEEEEEETTEEEEEESSSEEEEEEEPSS-EEEEEEEEEETTS-BPPPPP-EEEEPPP----